Protein AF-A0A3M2WKY5-F1 (afdb_monomer_lite)

pLDDT: mean 75.09, std 11.26, range [49.03, 91.0]

Sequence (77 aa):
SLEQSCQRYADIEERLRQDDSKDKYQPENKCANGVFVYDLLYDYLQLGAGRLTALKKVENMDIRWTDGFLLLGKQAP

Foldseek 3Di:
DLVVQPDPLVVVCVVCVVDVPDDPPPSVCRNVVSVVVCCVCCVVVVPDPPNDDDDQDDPPHGDDVVVVVVVVVVVDD

Organism: Pseudomonas syringae pv. maculicola (NCBI:txid59511)

Structure (mmCIF, N/CA/C/O backbone):
data_AF-A0A3M2WKY5-F1
#
_entry.id   AF-A0A3M2WKY5-F1
#
loop_
_atom_site.group_PDB
_atom_site.id
_atom_site.type_symbol
_atom_site.label_atom_id
_atom_site.label_alt_id
_atom_site.label_comp_id
_atom_site.label_asym_id
_atom_site.label_entity_id
_atom_site.label_seq_id
_atom_site.pdbx_PDB_ins_code
_atom_site.Cartn_x
_atom_site.Cartn_y
_atom_site.Cartn_z
_atom_site.occupancy
_atom_site.B_iso_or_equiv
_atom_site.auth_seq_id
_atom_site.auth_comp_id
_atom_site.auth_asym_id
_atom_site.auth_atom_id
_atom_site.pdbx_PDB_model_num
ATOM 1 N N . SER A 1 1 ? 7.668 5.653 -8.892 1.00 51.03 1 SER A N 1
ATOM 2 C CA . SER A 1 1 ? 6.811 5.675 -10.100 1.00 51.03 1 SER A CA 1
ATOM 3 C C . SER A 1 1 ? 6.435 4.247 -10.474 1.00 51.03 1 SER A C 1
ATOM 5 O O . SER A 1 1 ? 7.083 3.330 -9.979 1.00 51.03 1 SER A O 1
ATOM 7 N N . LEU A 1 2 ? 5.424 4.039 -11.329 1.00 49.03 2 LEU A N 1
ATOM 8 C CA . LEU A 1 2 ? 5.075 2.704 -11.847 1.00 49.03 2 LEU A CA 1
ATOM 9 C C . LEU A 1 2 ? 6.311 2.002 -12.454 1.00 49.03 2 LEU A C 1
ATOM 11 O O . LEU A 1 2 ? 6.575 0.835 -12.188 1.00 49.03 2 LEU A O 1
ATOM 15 N N . GLU A 1 3 ? 7.144 2.778 -13.154 1.00 51.47 3 GLU A N 1
ATOM 16 C CA . GLU A 1 3 ? 8.422 2.344 -13.734 1.00 51.47 3 GLU A CA 1
ATOM 17 C C . GLU A 1 3 ? 9.438 1.846 -12.692 1.00 51.47 3 GLU A C 1
ATOM 19 O O . GLU A 1 3 ? 10.191 0.917 -12.965 1.00 51.47 3 GLU A O 1
ATOM 24 N N . GLN A 1 4 ? 9.454 2.410 -11.477 1.00 53.84 4 GLN A N 1
ATOM 25 C CA . GLN A 1 4 ? 10.311 1.917 -10.388 1.00 53.84 4 GLN A CA 1
ATOM 26 C C . GLN A 1 4 ? 9.786 0.606 -9.784 1.00 53.84 4 GLN A C 1
ATOM 28 O O . GLN A 1 4 ? 10.587 -0.217 -9.348 1.00 53.84 4 GLN A O 1
ATOM 33 N N . SER A 1 5 ? 8.464 0.396 -9.760 1.00 54.25 5 SER A N 1
ATOM 34 C CA . SER A 1 5 ? 7.850 -0.839 -9.243 1.00 54.25 5 SER A CA 1
ATOM 35 C C . SER A 1 5 ? 8.054 -2.040 -10.170 1.00 54.25 5 SER A C 1
ATOM 37 O O . SER A 1 5 ? 8.011 -3.178 -9.707 1.00 54.25 5 SER A O 1
ATOM 39 N N . CYS A 1 6 ? 8.309 -1.791 -11.455 1.00 62.28 6 CYS A N 1
ATOM 40 C CA . CYS A 1 6 ? 8.555 -2.817 -12.468 1.00 62.28 6 CYS A CA 1
ATOM 41 C C . CYS A 1 6 ? 10.030 -2.897 -12.900 1.00 62.28 6 CYS A C 1
ATOM 43 O O . CYS A 1 6 ? 10.331 -3.309 -14.021 1.00 62.28 6 CYS A O 1
ATOM 45 N N . GLN A 1 7 ? 10.961 -2.545 -12.000 1.00 63.44 7 GLN A N 1
ATOM 46 C CA . GLN A 1 7 ? 12.370 -2.936 -12.142 1.00 63.44 7 GLN A CA 1
ATOM 47 C C . GLN A 1 7 ? 12.488 -4.457 -12.341 1.00 63.44 7 GLN A C 1
ATOM 49 O O . GLN A 1 7 ? 11.641 -5.223 -11.873 1.00 63.44 7 GLN A O 1
ATOM 54 N N . ARG A 1 8 ? 13.528 -4.909 -13.057 1.00 65.06 8 ARG A N 1
ATOM 55 C CA . ARG A 1 8 ? 13.703 -6.335 -13.367 1.00 65.06 8 ARG A CA 1
ATOM 56 C C . ARG A 1 8 ? 13.801 -7.139 -12.070 1.00 65.06 8 ARG A C 1
ATOM 58 O O . ARG A 1 8 ? 14.453 -6.707 -11.124 1.00 65.06 8 ARG A O 1
ATOM 65 N N . TYR A 1 9 ? 13.202 -8.330 -12.055 1.00 64.25 9 TYR A N 1
ATOM 66 C CA . TYR A 1 9 ? 13.198 -9.235 -10.898 1.00 64.25 9 TYR A CA 1
ATOM 67 C C . TYR A 1 9 ? 14.592 -9.406 -10.267 1.00 64.25 9 TYR A C 1
ATOM 69 O O . TYR A 1 9 ? 14.725 -9.270 -9.056 1.00 64.25 9 TYR A O 1
ATOM 77 N N . ALA A 1 10 ? 15.633 -9.592 -11.087 1.00 65.38 10 ALA A N 1
ATOM 78 C CA . ALA A 1 10 ? 17.013 -9.751 -10.624 1.00 65.38 10 ALA A CA 1
ATOM 79 C C . ALA A 1 10 ? 17.538 -8.544 -9.817 1.00 65.38 10 ALA A C 1
ATOM 81 O O . ALA A 1 10 ? 18.233 -8.723 -8.821 1.00 65.38 10 ALA A O 1
ATOM 82 N N . ASP A 1 11 ? 17.163 -7.318 -10.193 1.00 72.94 11 ASP A N 1
ATOM 83 C CA . ASP A 1 11 ? 17.587 -6.100 -9.488 1.00 72.94 11 ASP A CA 1
ATOM 84 C C . ASP A 1 11 ? 16.891 -5.986 -8.123 1.00 72.94 11 ASP A C 1
ATOM 86 O O . ASP A 1 11 ? 17.461 -5.507 -7.140 1.00 72.94 11 ASP A O 1
ATOM 90 N N . ILE A 1 12 ? 15.635 -6.435 -8.051 1.00 68.38 12 ILE A N 1
ATOM 91 C CA . ILE A 1 12 ? 14.852 -6.479 -6.813 1.00 68.38 12 ILE A CA 1
ATOM 92 C C . ILE A 1 12 ? 15.399 -7.568 -5.884 1.00 68.38 12 ILE A C 1
ATOM 94 O O . ILE A 1 12 ? 15.533 -7.329 -4.682 1.00 68.38 12 ILE A O 1
ATOM 98 N N . GLU A 1 13 ? 15.705 -8.742 -6.432 1.00 68.38 13 GLU A N 1
ATOM 99 C CA . GLU A 1 13 ? 16.247 -9.888 -5.706 1.00 68.38 13 GLU A CA 1
ATOM 100 C C . GLU A 1 13 ? 17.614 -9.561 -5.097 1.00 68.38 13 GLU A C 1
ATOM 102 O O . GLU A 1 13 ? 17.795 -9.753 -3.896 1.00 68.38 13 GLU A O 1
ATOM 107 N N . GLU A 1 14 ? 18.531 -8.962 -5.864 1.00 74.62 14 GLU A N 1
ATOM 108 C CA . GLU A 1 14 ? 19.852 -8.558 -5.367 1.00 74.62 14 GLU A CA 1
ATOM 109 C C . GLU A 1 14 ? 19.742 -7.551 -4.211 1.00 74.62 14 GLU A C 1
ATOM 111 O O . GLU A 1 14 ? 20.378 -7.704 -3.168 1.00 74.62 14 GLU A O 1
ATOM 116 N N . ARG A 1 15 ? 18.853 -6.556 -4.332 1.00 71.56 15 ARG A N 1
ATOM 117 C CA . ARG A 1 15 ? 18.634 -5.554 -3.274 1.00 71.56 15 ARG A CA 1
ATOM 118 C C . ARG A 1 15 ? 17.994 -6.129 -2.011 1.00 71.56 15 ARG A C 1
ATOM 120 O O . ARG A 1 15 ? 18.229 -5.591 -0.933 1.00 71.56 15 ARG A O 1
ATOM 127 N N . LEU A 1 16 ? 17.163 -7.166 -2.130 1.00 68.69 16 LEU A N 1
ATOM 128 C CA . LEU A 1 16 ? 16.615 -7.890 -0.976 1.00 68.69 16 LEU A CA 1
ATOM 129 C C . LEU A 1 16 ? 17.667 -8.796 -0.335 1.00 68.69 16 LEU A C 1
ATOM 131 O O . LEU A 1 16 ? 17.703 -8.933 0.884 1.00 68.69 16 LEU A O 1
ATOM 135 N N . ARG A 1 17 ? 18.540 -9.396 -1.146 1.00 69.62 17 ARG A N 1
ATOM 136 C CA . ARG A 1 17 ? 19.620 -10.266 -0.679 1.00 69.62 17 ARG A CA 1
ATOM 137 C C . ARG A 1 17 ? 20.654 -9.512 0.157 1.00 69.62 17 ARG A C 1
ATOM 139 O O . ARG A 1 17 ? 21.233 -10.088 1.070 1.00 69.62 17 ARG A O 1
ATOM 146 N N . GLN A 1 18 ? 20.853 -8.233 -0.146 1.00 74.06 18 GLN A N 1
ATOM 147 C CA . GLN A 1 18 ? 21.762 -7.336 0.568 1.00 74.06 18 GLN A CA 1
ATOM 148 C C . GLN A 1 18 ? 21.133 -6.658 1.804 1.00 74.06 18 GLN A C 1
ATOM 150 O O . GLN A 1 18 ? 21.828 -5.915 2.496 1.00 74.06 18 GLN A O 1
ATOM 155 N N . ASP A 1 19 ? 19.843 -6.873 2.095 1.00 71.69 19 ASP A N 1
ATOM 156 C CA . ASP A 1 19 ? 19.131 -6.177 3.175 1.00 71.69 19 ASP A CA 1
ATOM 157 C C . ASP A 1 19 ? 18.160 -7.106 3.920 1.00 71.69 19 ASP A C 1
ATOM 159 O O . ASP A 1 19 ? 16.979 -7.223 3.583 1.00 71.69 19 ASP A O 1
ATOM 163 N N . ASP A 1 20 ? 18.657 -7.730 4.990 1.00 67.25 20 ASP A N 1
ATOM 164 C CA . ASP A 1 20 ? 17.887 -8.650 5.838 1.00 67.25 20 ASP A CA 1
ATOM 165 C C . ASP A 1 20 ? 16.736 -7.980 6.609 1.00 67.25 20 ASP A C 1
ATOM 167 O O . ASP A 1 20 ? 15.889 -8.674 7.172 1.00 67.25 20 ASP A O 1
ATOM 171 N N . SER A 1 21 ? 16.667 -6.643 6.632 1.00 66.75 21 SER A N 1
ATOM 172 C CA . SER A 1 21 ? 15.556 -5.915 7.259 1.00 66.75 21 SER A CA 1
ATOM 173 C C . SER A 1 21 ? 14.310 -5.842 6.371 1.00 66.75 21 SER A C 1
ATOM 175 O O . SER A 1 21 ? 13.229 -5.466 6.841 1.00 66.75 21 SER A O 1
ATOM 177 N N . LYS A 1 22 ? 14.438 -6.188 5.083 1.00 60.81 22 LYS A N 1
ATOM 178 C CA . LYS A 1 22 ? 13.331 -6.149 4.130 1.00 60.81 22 LYS A CA 1
ATOM 179 C C . LYS A 1 22 ? 12.602 -7.482 4.052 1.00 60.81 22 LYS A C 1
ATOM 181 O O . LYS A 1 22 ? 13.191 -8.558 4.034 1.00 60.81 22 LYS A O 1
ATOM 186 N N . ASP A 1 23 ? 11.282 -7.375 3.945 1.00 59.44 23 ASP A N 1
ATOM 187 C CA . ASP A 1 23 ? 10.394 -8.517 3.777 1.00 59.44 23 ASP A CA 1
ATOM 188 C C . ASP A 1 23 ? 10.758 -9.271 2.490 1.00 59.44 23 ASP A C 1
ATOM 190 O O . ASP A 1 23 ? 10.726 -8.698 1.394 1.00 59.44 23 ASP A O 1
ATOM 194 N N . LYS A 1 24 ? 11.101 -10.557 2.616 1.00 61.72 24 LYS A N 1
ATOM 195 C CA . LYS A 1 24 ? 11.495 -11.439 1.497 1.00 61.72 24 LYS A CA 1
ATOM 196 C C . LYS A 1 24 ? 10.286 -11.897 0.674 1.00 61.72 24 LYS A C 1
ATOM 198 O O . LYS A 1 24 ? 10.370 -12.879 -0.057 1.00 61.72 24 LYS A O 1
ATOM 203 N N . TYR A 1 25 ? 9.152 -11.210 0.821 1.00 58.59 25 TYR A N 1
ATOM 204 C CA . TYR A 1 25 ? 7.900 -11.537 0.162 1.00 58.59 25 TYR A CA 1
ATOM 2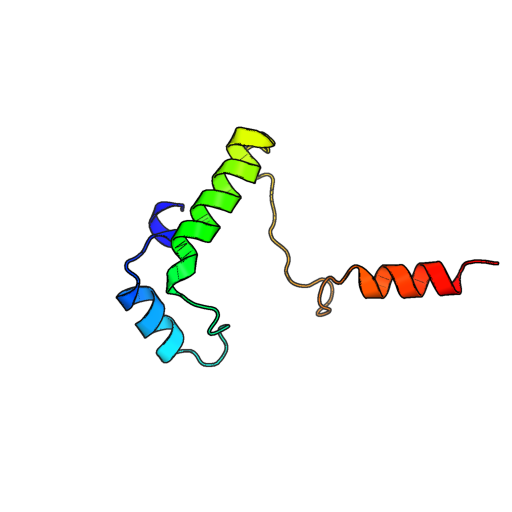05 C C . TYR A 1 25 ? 8.109 -11.557 -1.354 1.00 58.59 25 TYR A C 1
ATOM 207 O O . TYR A 1 25 ? 8.422 -10.519 -1.941 1.00 58.59 25 TYR A O 1
ATOM 215 N N . GLN A 1 26 ? 7.981 -12.763 -1.917 1.00 66.00 26 GLN A N 1
ATOM 216 C CA . GLN A 1 26 ? 7.979 -13.145 -3.334 1.00 66.00 26 GLN A CA 1
ATOM 217 C C . GLN A 1 26 ? 8.204 -11.966 -4.296 1.00 66.00 26 GLN A C 1
ATOM 219 O O . GLN A 1 26 ? 7.235 -11.373 -4.791 1.00 66.00 26 GLN A O 1
ATOM 224 N N . PRO A 1 27 ? 9.473 -11.561 -4.511 1.00 64.44 27 PRO A N 1
ATOM 225 C CA . PRO A 1 27 ? 9.809 -10.418 -5.351 1.00 64.44 27 PRO A CA 1
ATOM 226 C C . PRO A 1 27 ? 9.254 -10.524 -6.778 1.00 64.44 27 PRO A C 1
ATOM 228 O O . PRO A 1 27 ? 9.006 -9.489 -7.400 1.00 64.44 27 PRO A O 1
ATOM 231 N N . GLU A 1 28 ? 8.977 -11.739 -7.259 1.00 65.12 28 GLU A N 1
ATOM 232 C CA . GLU A 1 28 ? 8.313 -12.043 -8.529 1.00 65.12 28 GLU A CA 1
ATOM 233 C C . GLU A 1 28 ? 6.942 -11.366 -8.666 1.00 65.12 28 GLU A C 1
ATOM 235 O O . GLU A 1 28 ? 6.556 -10.966 -9.763 1.00 65.12 28 GLU A O 1
ATOM 240 N N . ASN A 1 29 ? 6.244 -11.132 -7.554 1.00 72.19 29 ASN A N 1
ATOM 241 C CA . ASN A 1 29 ? 4.892 -10.580 -7.561 1.00 72.19 29 ASN A CA 1
ATOM 242 C C . ASN A 1 29 ? 4.852 -9.051 -7.427 1.00 72.19 29 ASN A C 1
ATOM 244 O O . ASN A 1 29 ? 3.774 -8.461 -7.489 1.00 72.19 29 ASN A O 1
ATOM 248 N N . LYS A 1 30 ? 5.993 -8.367 -7.248 1.00 73.62 30 LYS A N 1
ATOM 249 C CA . LYS A 1 30 ? 5.998 -6.920 -6.954 1.00 73.62 30 LYS A CA 1
ATOM 250 C C . LYS A 1 30 ? 5.425 -6.062 -8.076 1.00 73.62 30 LYS A C 1
ATOM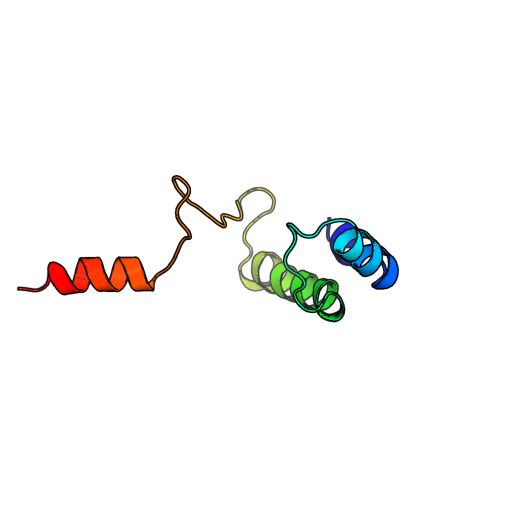 252 O O . LYS A 1 30 ? 4.647 -5.158 -7.785 1.00 73.62 30 LYS A O 1
ATOM 257 N N . CYS A 1 31 ? 5.776 -6.343 -9.332 1.00 74.44 31 CYS A N 1
ATOM 258 C CA . CYS A 1 31 ? 5.246 -5.574 -10.461 1.00 74.44 31 CYS A CA 1
ATOM 259 C C . CYS A 1 31 ? 3.745 -5.851 -10.646 1.00 74.44 31 CYS A C 1
ATOM 261 O O . CYS A 1 31 ? 2.971 -4.904 -10.731 1.00 74.44 31 CYS A O 1
ATOM 263 N N . ALA A 1 32 ? 3.313 -7.119 -10.588 1.00 78.94 32 ALA A N 1
ATOM 264 C CA . ALA A 1 32 ? 1.895 -7.480 -10.687 1.00 78.94 32 ALA A CA 1
ATOM 265 C C . ALA A 1 32 ? 1.046 -6.820 -9.583 1.00 78.94 32 ALA A C 1
ATOM 267 O O . ALA A 1 32 ? 0.027 -6.197 -9.874 1.00 78.94 32 ALA A O 1
ATOM 268 N N . ASN A 1 33 ? 1.507 -6.871 -8.329 1.00 81.81 33 ASN A N 1
ATOM 269 C CA . ASN A 1 33 ? 0.836 -6.217 -7.203 1.00 81.81 33 ASN A CA 1
ATOM 270 C C . ASN A 1 33 ? 0.835 -4.688 -7.344 1.00 81.81 33 ASN A C 1
ATOM 272 O O . ASN A 1 33 ? -0.151 -4.040 -7.003 1.00 81.81 33 ASN A O 1
ATOM 276 N N . GLY A 1 34 ? 1.928 -4.106 -7.846 1.00 80.50 34 GLY A N 1
ATOM 277 C CA . GLY A 1 34 ? 2.038 -2.669 -8.081 1.00 80.50 34 GLY A CA 1
ATOM 278 C C . GLY A 1 34 ? 1.059 -2.164 -9.141 1.00 80.50 34 GLY A C 1
ATOM 279 O O . GLY A 1 34 ? 0.409 -1.146 -8.912 1.00 80.50 34 GLY A O 1
ATOM 280 N N . VAL A 1 35 ? 0.926 -2.891 -10.256 1.00 81.94 35 VAL A N 1
ATOM 281 C CA . VAL A 1 35 ? -0.052 -2.595 -11.316 1.00 81.94 35 VAL A CA 1
ATOM 282 C C . VAL A 1 35 ? -1.472 -2.729 -10.773 1.00 81.94 35 VAL A C 1
ATOM 284 O O . VAL A 1 35 ? -2.228 -1.768 -10.822 1.00 81.94 35 VAL A O 1
ATOM 287 N N . PHE A 1 36 ? -1.799 -3.860 -10.138 1.00 84.56 36 PHE A N 1
ATOM 288 C CA . PHE A 1 36 ? -3.130 -4.082 -9.568 1.00 84.56 36 PHE A CA 1
ATOM 289 C C . PHE A 1 36 ? -3.558 -2.970 -8.596 1.00 84.56 36 PHE A C 1
ATOM 291 O O . PHE A 1 36 ? -4.677 -2.464 -8.670 1.00 84.56 36 PHE A O 1
ATOM 298 N N . VAL A 1 37 ? -2.668 -2.570 -7.679 1.00 86.50 37 VAL A N 1
ATOM 299 C CA . VAL A 1 37 ? -2.962 -1.506 -6.708 1.00 86.50 37 VAL A CA 1
ATOM 300 C C . VAL A 1 37 ? -3.123 -0.149 -7.397 1.00 86.50 37 VAL A C 1
ATOM 302 O O . VAL A 1 37 ? -3.972 0.635 -6.976 1.00 86.50 37 VAL A O 1
ATOM 305 N N . TYR A 1 38 ? -2.343 0.143 -8.440 1.00 83.88 38 TYR A N 1
ATOM 306 C CA . TYR A 1 38 ? -2.488 1.384 -9.199 1.00 83.88 38 TYR A CA 1
ATOM 307 C C . TYR A 1 38 ? -3.863 1.473 -9.870 1.00 83.88 38 TYR A C 1
ATOM 309 O O . TYR A 1 38 ? -4.589 2.436 -9.615 1.00 83.88 38 TYR A O 1
ATOM 317 N N . ASP A 1 39 ? -4.240 0.446 -10.635 1.00 83.56 39 ASP A N 1
ATOM 318 C CA . ASP A 1 39 ? -5.514 0.386 -11.361 1.00 83.56 39 ASP A CA 1
ATOM 319 C C . ASP A 1 39 ? -6.698 0.512 -10.388 1.00 83.56 39 ASP A C 1
ATOM 321 O O . ASP A 1 39 ? -7.646 1.270 -10.608 1.00 83.56 39 ASP A O 1
ATOM 325 N N . LEU A 1 40 ? -6.623 -0.175 -9.241 1.00 86.38 40 LEU A N 1
ATOM 326 C CA . LEU A 1 40 ? -7.645 -0.083 -8.202 1.00 86.38 40 LEU A CA 1
ATOM 327 C C . LEU A 1 40 ? -7.777 1.343 -7.645 1.00 86.38 40 LEU A C 1
ATOM 329 O O . LEU A 1 40 ? -8.887 1.865 -7.540 1.00 86.38 40 LEU A O 1
ATOM 333 N N . LEU A 1 41 ? -6.668 1.967 -7.243 1.00 88.50 41 LEU A N 1
ATOM 334 C CA . LEU A 1 41 ? -6.702 3.250 -6.536 1.00 88.50 41 LEU A CA 1
ATOM 335 C C . LEU A 1 41 ? -7.015 4.429 -7.464 1.00 88.50 41 LEU A C 1
ATOM 337 O O . LEU A 1 41 ? -7.772 5.322 -7.077 1.00 88.50 41 LEU A O 1
ATOM 341 N N . TYR A 1 42 ? -6.432 4.450 -8.661 1.00 86.44 42 TYR A N 1
ATOM 342 C CA . TYR A 1 42 ? -6.464 5.619 -9.538 1.00 86.44 42 TYR A CA 1
ATOM 343 C C . TYR A 1 42 ? -7.473 5.493 -10.677 1.00 86.44 42 TYR A C 1
ATOM 345 O O . TYR A 1 42 ? -8.128 6.488 -10.981 1.00 86.44 42 TYR A O 1
ATOM 353 N N . ASP A 1 43 ? -7.668 4.302 -11.244 1.00 83.31 43 ASP A N 1
ATOM 354 C CA . ASP A 1 43 ? -8.583 4.137 -12.379 1.00 83.31 43 ASP A CA 1
ATOM 355 C C . ASP A 1 43 ? -9.996 3.789 -11.906 1.00 83.31 43 ASP A C 1
ATOM 357 O O . ASP A 1 43 ? -10.971 4.412 -12.334 1.00 83.31 43 ASP A O 1
ATOM 361 N N . TYR A 1 44 ? -10.115 2.834 -10.976 1.00 90.06 44 TYR A N 1
ATOM 362 C CA . TYR A 1 44 ? -11.412 2.403 -10.454 1.00 90.06 44 TYR A CA 1
ATOM 363 C C . TYR A 1 44 ? -11.954 3.343 -9.370 1.00 90.06 44 TYR A C 1
ATOM 365 O O . TYR A 1 44 ? -13.070 3.848 -9.487 1.00 90.06 44 TYR A O 1
ATOM 373 N N . LEU A 1 45 ? -11.173 3.602 -8.314 1.00 91.00 45 LEU A N 1
ATOM 374 C CA . LEU A 1 45 ? -11.603 4.464 -7.203 1.00 91.00 45 LEU A CA 1
ATOM 375 C C . LEU A 1 45 ? -11.407 5.964 -7.477 1.00 91.00 45 LEU A C 1
ATOM 377 O O . LEU A 1 45 ? -11.922 6.784 -6.718 1.00 91.00 45 LEU A O 1
ATOM 381 N N . GLN A 1 46 ? -10.675 6.329 -8.536 1.00 90.50 46 GLN A N 1
ATOM 382 C CA . GLN A 1 46 ? -10.446 7.721 -8.953 1.00 90.50 46 GLN A CA 1
ATOM 383 C C . GLN A 1 46 ? -9.873 8.616 -7.839 1.00 90.50 46 GLN A C 1
ATOM 385 O O . GLN A 1 46 ? -10.159 9.816 -7.744 1.00 90.50 46 GLN A O 1
ATOM 390 N N . LEU A 1 47 ? -9.031 8.042 -6.973 1.00 85.25 47 LEU A N 1
ATOM 391 C CA . LEU A 1 47 ? -8.397 8.757 -5.870 1.00 85.25 47 LEU A CA 1
ATOM 392 C C . LEU A 1 47 ? -7.248 9.595 -6.433 1.00 85.25 47 LEU A C 1
ATOM 394 O O . LEU A 1 47 ? -6.154 9.090 -6.630 1.00 85.25 47 LEU A O 1
ATOM 398 N N . GLY A 1 48 ? -7.493 10.870 -6.741 1.00 79.44 48 GLY A N 1
ATOM 399 C CA . GLY A 1 48 ? -6.519 11.738 -7.418 1.00 79.44 48 GLY A CA 1
ATOM 400 C C . GLY A 1 48 ? -5.079 11.679 -6.868 1.00 79.44 48 GLY A C 1
ATOM 401 O O . GLY A 1 48 ? -4.839 11.474 -5.674 1.00 79.44 48 GLY A O 1
ATOM 402 N N . ALA A 1 49 ? -4.104 11.894 -7.757 1.00 76.56 49 ALA A N 1
ATOM 403 C CA . ALA A 1 49 ? -2.679 11.830 -7.434 1.00 76.56 49 ALA A CA 1
ATOM 404 C C . ALA A 1 49 ? -2.292 12.740 -6.250 1.00 76.56 49 ALA A C 1
ATOM 406 O O . ALA A 1 49 ? -2.799 13.852 -6.103 1.00 76.56 49 ALA A O 1
ATOM 407 N N . GLY A 1 50 ? -1.381 12.259 -5.397 1.00 76.31 50 GLY A N 1
ATOM 408 C CA . GLY A 1 50 ? -0.856 13.013 -4.250 1.00 76.31 50 GLY A CA 1
ATOM 409 C C . GLY A 1 50 ? -1.775 13.095 -3.025 1.00 76.31 50 GLY A C 1
ATOM 410 O O . GLY A 1 50 ? -1.412 13.739 -2.047 1.00 76.31 50 GLY A O 1
ATOM 411 N N . ARG A 1 51 ? -2.945 12.442 -3.045 1.00 80.56 51 ARG A N 1
ATOM 412 C CA . ARG A 1 51 ? -3.901 12.444 -1.919 1.00 80.56 51 ARG A CA 1
ATOM 413 C C . ARG A 1 51 ? -3.781 11.248 -0.975 1.00 80.56 51 ARG A C 1
ATOM 415 O O . ARG A 1 51 ? -4.499 11.189 0.018 1.00 80.56 51 ARG A O 1
ATOM 422 N N . LEU A 1 52 ? -2.915 10.288 -1.295 1.00 84.38 52 LEU A N 1
ATOM 423 C CA . LEU A 1 52 ? -2.789 9.032 -0.562 1.00 84.38 52 LEU A CA 1
ATOM 424 C C . LEU A 1 52 ? -1.445 8.948 0.154 1.00 84.38 52 LEU A C 1
ATOM 426 O O . LEU A 1 52 ? -0.394 9.135 -0.456 1.00 84.38 52 LEU A O 1
ATOM 430 N N . THR A 1 53 ? -1.503 8.581 1.431 1.00 85.69 53 THR A N 1
ATOM 431 C CA . THR A 1 53 ? -0.335 8.240 2.243 1.00 85.69 53 THR A CA 1
ATOM 432 C C . THR A 1 53 ? -0.458 6.781 2.655 1.00 85.69 53 THR A C 1
ATOM 434 O O . THR A 1 53 ? -1.365 6.419 3.402 1.00 85.69 53 THR A O 1
ATOM 437 N N . ALA A 1 54 ? 0.448 5.931 2.171 1.00 83.19 54 ALA A N 1
ATOM 438 C CA . ALA A 1 54 ? 0.521 4.543 2.609 1.00 83.19 54 ALA A CA 1
ATOM 439 C C . ALA A 1 54 ? 1.163 4.476 4.003 1.00 83.19 54 ALA A C 1
ATOM 441 O O . ALA A 1 54 ? 2.299 4.915 4.190 1.00 83.19 54 ALA A O 1
ATOM 442 N N . LEU A 1 55 ? 0.444 3.920 4.978 1.00 84.94 55 LEU A N 1
ATOM 443 C CA . LEU A 1 55 ? 0.905 3.773 6.359 1.00 84.94 55 LEU A CA 1
ATOM 444 C C . LEU A 1 55 ? 0.997 2.289 6.722 1.00 84.94 55 LEU A C 1
ATOM 446 O O . LEU A 1 55 ? 0.041 1.543 6.536 1.00 84.94 55 LEU A O 1
ATOM 450 N N . LYS A 1 56 ? 2.142 1.870 7.272 1.00 81.31 56 LYS A N 1
ATOM 451 C CA . LYS A 1 56 ? 2.315 0.533 7.874 1.00 81.31 56 LYS A CA 1
ATOM 452 C C . LYS A 1 56 ? 2.070 0.552 9.387 1.00 81.31 56 LYS A C 1
ATOM 454 O O . LYS A 1 56 ? 1.585 -0.426 9.948 1.00 81.31 56 LYS A O 1
ATOM 459 N N . LYS A 1 57 ? 2.419 1.669 10.033 1.00 88.50 57 LYS A N 1
ATOM 460 C CA . LYS A 1 57 ? 2.370 1.856 11.483 1.00 88.50 57 LYS A CA 1
ATOM 461 C C . LYS A 1 57 ? 1.840 3.233 11.863 1.00 88.50 57 LYS A C 1
ATOM 463 O O . LYS A 1 57 ? 2.059 4.194 11.12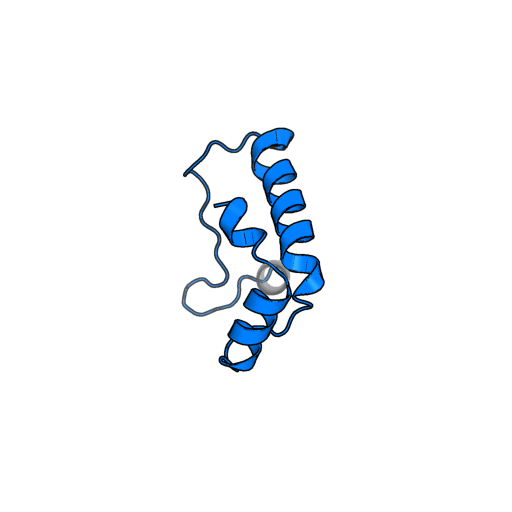7 1.00 88.50 57 LYS A O 1
ATOM 468 N N . VAL A 1 58 ? 1.239 3.322 13.044 1.00 86.56 58 VAL A N 1
ATOM 469 C CA . VAL A 1 58 ? 0.899 4.572 13.742 1.00 86.56 58 VAL A CA 1
ATOM 470 C C . VAL A 1 58 ? 1.457 4.461 15.157 1.00 86.56 58 VAL A C 1
ATOM 472 O O . VAL A 1 58 ? 1.299 3.421 15.787 1.00 86.56 58 VAL A O 1
ATOM 475 N N . GLU A 1 59 ? 2.187 5.481 15.621 1.00 88.00 59 GLU A N 1
ATOM 476 C CA . GLU A 1 59 ? 2.813 5.487 16.960 1.00 88.00 59 GLU A CA 1
ATOM 477 C C . GLU A 1 59 ? 3.659 4.224 17.249 1.00 88.00 59 GLU A C 1
ATOM 479 O O . GLU A 1 59 ? 3.654 3.664 18.338 1.00 88.00 59 GLU A O 1
ATOM 484 N N . ASN A 1 60 ? 4.399 3.755 16.234 1.00 86.00 60 ASN A N 1
ATOM 485 C CA . ASN A 1 60 ? 5.219 2.532 16.250 1.00 86.00 60 ASN A CA 1
ATOM 486 C C . ASN A 1 60 ? 4.450 1.195 16.392 1.00 8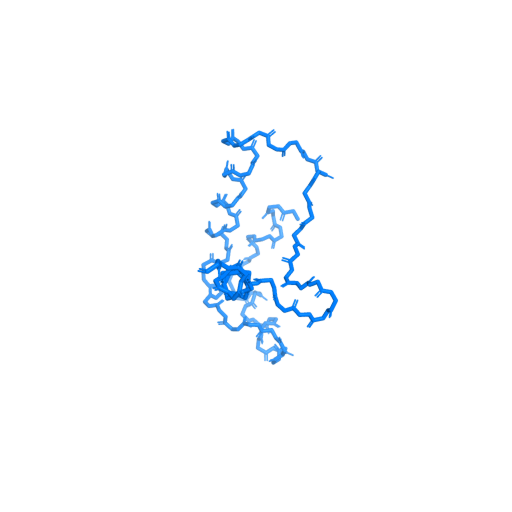6.00 60 ASN A C 1
ATOM 488 O O . ASN A 1 60 ? 5.075 0.130 16.424 1.00 86.00 60 ASN A O 1
ATOM 492 N N . MET A 1 61 ? 3.117 1.221 16.374 1.00 85.31 61 MET A N 1
ATOM 493 C CA . MET A 1 61 ? 2.263 0.031 16.360 1.00 85.31 61 MET A CA 1
ATOM 494 C C . MET A 1 61 ? 1.803 -0.313 14.942 1.00 85.31 61 MET A C 1
ATOM 496 O O . MET A 1 61 ? 1.534 0.583 14.142 1.00 85.31 61 MET A O 1
ATOM 500 N N . ASP A 1 62 ? 1.703 -1.605 14.626 1.00 86.94 62 ASP A N 1
ATOM 501 C CA . ASP A 1 62 ? 1.112 -2.063 13.363 1.00 86.94 62 ASP A CA 1
ATOM 502 C C . ASP A 1 62 ? -0.381 -1.717 13.320 1.00 86.94 62 ASP A C 1
ATOM 504 O O . ASP A 1 62 ? -1.102 -1.911 14.297 1.00 86.94 62 ASP A O 1
ATOM 508 N N . ILE A 1 63 ? -0.871 -1.259 12.169 1.00 84.38 63 ILE A N 1
ATOM 509 C CA . ILE A 1 63 ? -2.304 -1.009 11.986 1.00 84.38 63 ILE A CA 1
ATOM 510 C C . ILE A 1 63 ? -3.009 -2.356 11.774 1.00 84.38 63 ILE A C 1
ATOM 512 O O . ILE A 1 63 ? -2.865 -2.972 10.717 1.00 84.38 63 ILE A O 1
ATOM 516 N N . ARG A 1 64 ? -3.777 -2.823 12.767 1.00 87.19 64 ARG A N 1
ATOM 517 C CA . ARG A 1 64 ? -4.531 -4.088 12.701 1.00 87.19 64 ARG A CA 1
ATOM 518 C C . ARG A 1 64 ? -5.985 -3.889 13.111 1.00 87.19 64 ARG A C 1
ATOM 520 O O . ARG A 1 64 ? -6.279 -3.439 14.214 1.00 87.19 64 ARG A O 1
ATOM 527 N N . TRP A 1 65 ? -6.917 -4.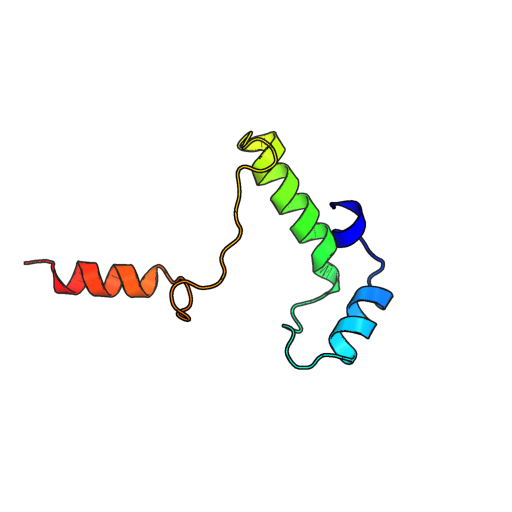290 12.245 1.00 86.81 65 TRP A N 1
ATOM 528 C CA . TRP A 1 65 ? -8.355 -4.204 12.540 1.00 86.81 65 TRP A CA 1
ATOM 529 C C . TRP A 1 65 ? -8.767 -5.090 13.728 1.00 86.81 65 TRP A C 1
ATOM 531 O O . TRP A 1 65 ? -9.723 -4.772 14.433 1.00 86.81 65 TRP A O 1
ATOM 541 N N . THR A 1 66 ? -8.025 -6.172 13.983 1.00 85.25 66 THR A N 1
ATOM 542 C CA . THR A 1 66 ? -8.251 -7.087 15.109 1.00 85.25 66 THR A CA 1
ATOM 543 C C . THR A 1 66 ? -8.096 -6.396 16.459 1.00 85.25 66 THR A C 1
ATOM 545 O O . THR A 1 66 ? -8.858 -6.681 17.379 1.00 85.25 66 THR A O 1
ATOM 548 N N . ASP A 1 67 ? -7.160 -5.452 16.571 1.00 82.88 67 ASP A N 1
ATOM 549 C CA . ASP A 1 67 ? -6.934 -4.710 17.813 1.00 82.88 67 ASP A CA 1
ATOM 550 C C . ASP A 1 67 ? -8.122 -3.776 18.090 1.00 82.88 67 ASP A C 1
ATOM 552 O O . ASP A 1 67 ? -8.625 -3.711 19.212 1.00 82.88 67 ASP A O 1
ATOM 556 N N . GLY A 1 68 ? -8.657 -3.142 17.039 1.00 82.94 68 GLY A N 1
ATOM 557 C CA . GLY A 1 68 ? -9.896 -2.362 17.110 1.00 82.94 68 GLY A CA 1
ATOM 558 C C . GLY A 1 68 ? -11.118 -3.207 17.485 1.00 82.94 68 GLY A C 1
ATOM 559 O O . GLY A 1 68 ? -11.907 -2.802 18.338 1.00 82.94 68 GLY A O 1
ATOM 560 N N . PHE A 1 69 ? -11.255 -4.407 16.911 1.00 86.31 69 PHE A N 1
ATOM 561 C CA . PHE A 1 69 ? -12.334 -5.339 17.253 1.00 86.31 69 PHE A CA 1
ATOM 562 C C . PHE A 1 69 ? -12.321 -5.715 18.743 1.00 86.31 69 PHE A C 1
ATOM 564 O O . PHE A 1 69 ? -13.365 -5.692 19.393 1.00 86.31 69 PHE A O 1
ATOM 571 N N . LEU A 1 70 ? -11.142 -6.000 19.308 1.00 80.38 70 LEU A N 1
ATOM 572 C CA . LEU A 1 70 ? -10.999 -6.319 20.732 1.00 80.38 70 LEU A CA 1
ATOM 573 C C . LEU A 1 70 ? -11.371 -5.141 21.645 1.00 80.38 70 LEU A C 1
ATOM 575 O O . LEU A 1 70 ? -11.940 -5.359 22.714 1.00 80.38 70 LEU A O 1
ATOM 579 N N . LEU A 1 71 ? -11.065 -3.904 21.244 1.00 81.50 71 LEU A N 1
ATOM 580 C CA . LEU A 1 71 ? -11.448 -2.704 21.996 1.00 81.50 71 LEU A CA 1
ATOM 581 C C . LEU A 1 71 ? -12.967 -2.496 21.997 1.00 81.50 71 LEU A C 1
ATOM 583 O O . LEU A 1 71 ? -13.544 -2.276 23.060 1.00 81.50 71 LEU A O 1
ATOM 587 N N . LEU A 1 72 ? -13.616 -2.630 20.836 1.00 82.44 72 LEU A N 1
ATOM 588 C CA . LEU A 1 72 ? -15.074 -2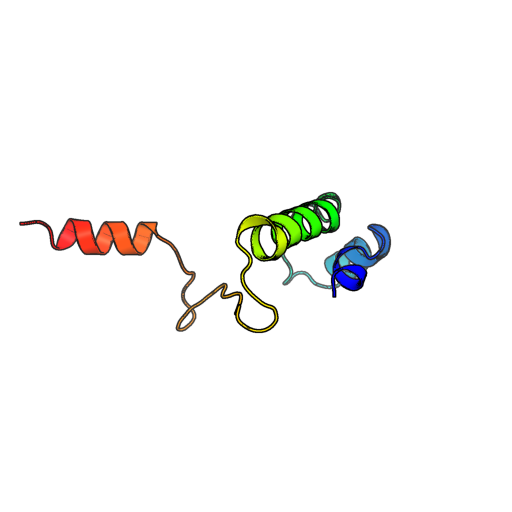.523 20.714 1.00 82.44 72 LEU A CA 1
ATOM 589 C C . LEU A 1 72 ? -15.793 -3.649 21.468 1.00 82.44 72 LEU A C 1
ATOM 591 O O . LEU A 1 72 ? -16.773 -3.397 22.161 1.00 82.44 72 LEU A O 1
ATOM 595 N N . GLY A 1 73 ? -15.274 -4.879 21.397 1.00 73.62 73 GLY A N 1
ATOM 596 C CA . GLY A 1 73 ? -15.832 -6.030 22.111 1.00 73.62 73 GLY A CA 1
ATOM 597 C C . GLY A 1 73 ? -15.743 -5.916 23.636 1.00 73.62 73 GLY A C 1
ATOM 598 O O . GLY A 1 73 ? -16.601 -6.447 24.330 1.00 73.62 73 GLY A O 1
ATOM 599 N N . LYS A 1 74 ? -14.749 -5.192 24.171 1.00 67.38 74 LYS A N 1
ATOM 600 C CA . LYS A 1 74 ? -14.640 -4.878 25.611 1.00 67.38 74 LYS A CA 1
ATOM 601 C C . LYS A 1 74 ? -15.555 -3.736 26.064 1.00 67.38 74 LYS A C 1
ATOM 603 O O . LYS A 1 74 ? -15.750 -3.573 27.263 1.00 67.38 74 LYS A O 1
ATOM 608 N N . GLN A 1 75 ? -16.048 -2.926 25.129 1.00 60.66 75 GLN A N 1
ATOM 609 C CA . GLN A 1 75 ? -16.959 -1.806 25.386 1.00 60.66 75 GLN A CA 1
ATOM 610 C C . GLN A 1 75 ? -18.431 -2.161 25.126 1.00 60.66 75 GLN A C 1
ATOM 612 O O . GLN A 1 75 ? -19.304 -1.333 25.382 1.00 60.66 75 GLN A O 1
ATOM 617 N N . ALA A 1 76 ? -18.717 -3.363 24.618 1.00 56.78 76 ALA A N 1
ATOM 618 C CA . ALA A 1 76 ? -20.080 -3.864 24.517 1.00 56.78 76 ALA A CA 1
ATOM 619 C C . ALA A 1 76 ? -20.647 -4.117 25.935 1.00 56.78 76 ALA A C 1
ATOM 621 O O . ALA A 1 76 ? -19.916 -4.664 26.764 1.00 56.78 76 ALA A O 1
ATOM 622 N N . PRO A 1 77 ? -21.887 -3.679 26.229 1.00 56.41 77 PRO A N 1
ATOM 623 C CA . PRO A 1 77 ? -22.512 -3.835 27.544 1.00 56.41 77 PRO A CA 1
ATOM 624 C C . PRO A 1 77 ? -22.724 -5.297 27.952 1.00 56.41 77 PRO A C 1
ATOM 626 O O . PRO A 1 77 ? -22.883 -6.155 27.052 1.00 56.41 77 PRO A O 1
#

Radius of gyration: 17.23 Å; chains: 1; bounding box: 44×26×41 Å

Secondary structure (DSSP, 8-state):
-HHHHT--HHHHHHHHHT-TTS----GGGHHHHHHHHHIIIIIIS---TT-----SEETTEE--HHHHHHHHHHH--